Protein AF-A0A832AND0-F1 (afdb_monomer_lite)

Foldseek 3Di:
DDPPPPDQWDDDPFWTADPPPGDIGGDDPPDD

Secondary structure (DSSP, 8-state):
--TTT-PPPEE-SSEEE-TTT--EEE------

Sequence (32 aa):
MCPKCGARMGEHSDRYACGRCGYTEFKKKSGA

Structure (mmCIF, N/CA/C/O backbone):
data_AF-A0A832AND0-F1
#
_entry.id   AF-A0A832AND0-F1
#
loop_
_atom_site.group_PDB
_atom_site.id
_atom_site.type_symbol
_atom_site.label_atom_id
_atom_site.label_alt_id
_atom_site.label_comp_id
_atom_site.label_asym_id
_atom_site.label_entity_id
_atom_site.label_seq_id
_atom_site.pdbx_PDB_ins_code
_atom_site.Cartn_x
_atom_site.Cartn_y
_atom_site.Cartn_z
_atom_site.occupancy
_at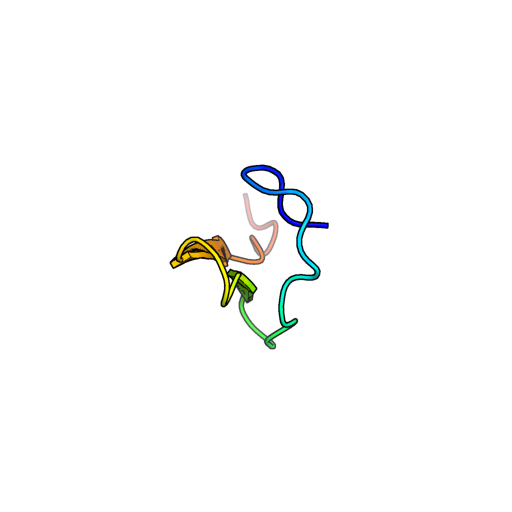om_site.B_iso_or_equiv
_atom_site.auth_seq_id
_atom_site.auth_comp_id
_atom_site.auth_asym_id
_atom_site.auth_atom_id
_atom_site.pdbx_PDB_model_num
ATOM 1 N N . MET A 1 1 ? 4.541 7.804 -3.356 1.00 84.25 1 MET A N 1
ATOM 2 C CA . MET A 1 1 ? 5.197 6.698 -4.102 1.00 84.25 1 MET A CA 1
ATOM 3 C C . MET A 1 1 ? 5.220 5.471 -3.205 1.00 84.25 1 MET A C 1
ATOM 5 O O . MET A 1 1 ? 5.258 5.657 -1.998 1.00 84.25 1 MET A O 1
ATOM 9 N N . CYS A 1 2 ? 5.148 4.254 -3.754 1.00 93.19 2 CYS A N 1
ATOM 10 C CA . CYS A 1 2 ? 5.135 3.022 -2.962 1.00 93.19 2 CYS A CA 1
ATOM 11 C C . CYS A 1 2 ? 6.421 2.895 -2.136 1.00 93.19 2 CYS A C 1
ATOM 13 O O . CYS A 1 2 ? 7.496 2.891 -2.738 1.00 93.19 2 CYS A O 1
ATOM 15 N N . PRO A 1 3 ? 6.338 2.717 -0.805 1.00 91.00 3 PRO A N 1
ATOM 16 C CA . PRO A 1 3 ? 7.526 2.620 0.042 1.00 91.00 3 PRO A CA 1
ATOM 17 C C . PRO A 1 3 ? 8.332 1.339 -0.211 1.00 91.00 3 PRO A C 1
ATOM 19 O O . PRO A 1 3 ? 9.516 1.293 0.095 1.00 91.00 3 PRO A O 1
ATOM 22 N N . LYS A 1 4 ? 7.717 0.298 -0.792 1.00 92.25 4 LYS A N 1
ATOM 23 C CA . LYS A 1 4 ? 8.395 -0.976 -1.076 1.00 92.25 4 LYS A CA 1
ATOM 24 C C . LYS A 1 4 ? 9.145 -1.009 -2.406 1.00 92.25 4 LYS A C 1
ATOM 26 O O . LYS A 1 4 ? 10.193 -1.629 -2.489 1.00 92.25 4 LYS A O 1
ATOM 31 N N . CYS A 1 5 ? 8.581 -0.429 -3.464 1.00 94.69 5 CYS A N 1
ATOM 32 C CA . CYS A 1 5 ? 9.112 -0.603 -4.824 1.00 94.69 5 CYS A CA 1
ATOM 33 C C . CYS A 1 5 ? 9.220 0.694 -5.636 1.00 94.69 5 CYS A C 1
ATOM 35 O O . CYS A 1 5 ? 9.525 0.639 -6.823 1.00 94.69 5 CYS A O 1
ATOM 37 N N . GLY A 1 6 ? 8.904 1.852 -5.047 1.00 91.06 6 GLY A N 1
ATOM 38 C CA . GLY A 1 6 ? 8.979 3.155 -5.718 1.00 91.06 6 GLY A CA 1
ATOM 39 C C . GLY A 1 6 ? 7.897 3.414 -6.774 1.00 91.06 6 GLY A C 1
ATOM 40 O O . GLY A 1 6 ? 7.760 4.540 -7.245 1.00 91.06 6 GLY A O 1
ATOM 41 N N . ALA A 1 7 ? 7.077 2.418 -7.126 1.00 94.12 7 ALA A N 1
ATOM 42 C CA . ALA A 1 7 ? 6.013 2.579 -8.113 1.00 94.12 7 ALA A CA 1
ATOM 43 C C . ALA A 1 7 ? 4.935 3.578 -7.658 1.00 94.12 7 ALA A C 1
ATOM 45 O O . ALA A 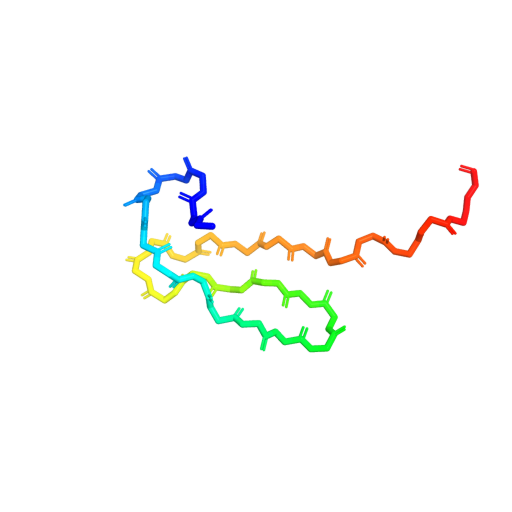1 7 ? 4.701 3.789 -6.461 1.00 94.12 7 ALA A O 1
ATOM 46 N N . ARG A 1 8 ? 4.226 4.184 -8.615 1.00 92.25 8 ARG A N 1
ATOM 47 C CA . ARG A 1 8 ? 3.061 5.019 -8.307 1.00 92.25 8 ARG A CA 1
ATOM 48 C C . ARG A 1 8 ? 1.929 4.129 -7.787 1.00 92.25 8 ARG A C 1
ATOM 50 O O . ARG A 1 8 ? 1.579 3.133 -8.411 1.00 92.25 8 ARG A O 1
ATOM 57 N N . MET A 1 9 ? 1.420 4.465 -6.604 1.00 94.06 9 MET A N 1
ATOM 58 C CA . MET A 1 9 ? 0.280 3.776 -6.001 1.00 94.06 9 MET A CA 1
ATOM 59 C C . MET A 1 9 ? -1.010 4.373 -6.554 1.00 94.06 9 MET A C 1
ATOM 61 O O . MET A 1 9 ? -1.076 5.585 -6.764 1.00 94.06 9 MET A O 1
ATOM 65 N N . GLY A 1 10 ? -2.005 3.523 -6.792 1.00 94.00 10 GLY A N 1
ATOM 66 C CA . GLY A 1 10 ? -3.368 3.950 -7.068 1.00 94.00 10 GLY A CA 1
ATOM 67 C C . GLY A 1 10 ? -3.980 4.515 -5.795 1.00 94.00 10 GLY A C 1
ATOM 68 O O . GLY A 1 10 ? -3.894 3.896 -4.733 1.00 94.00 10 GLY A O 1
ATOM 69 N N . GLU A 1 11 ? -4.553 5.707 -5.895 1.00 93.06 11 GLU A N 1
ATOM 70 C CA . GLU A 1 11 ? -5.305 6.309 -4.806 1.00 93.06 11 GLU A CA 1
ATOM 71 C C . GLU A 1 11 ? -6.760 5.840 -4.867 1.00 93.06 11 GLU A C 1
ATOM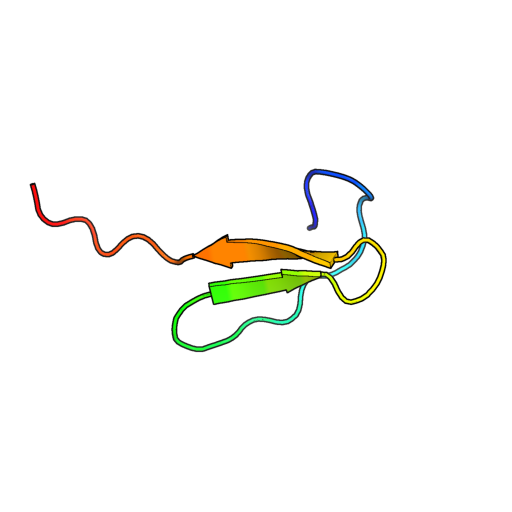 73 O O . GLU A 1 11 ? -7.443 6.034 -5.869 1.00 93.06 11 GLU A O 1
ATOM 78 N N . HIS A 1 12 ? -7.230 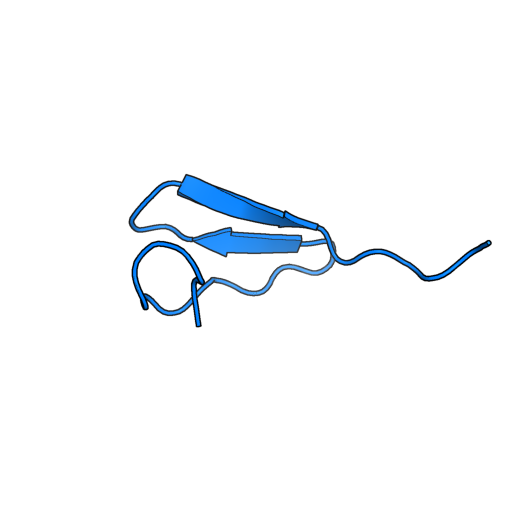5.245 -3.776 1.00 90.50 12 HIS A N 1
ATOM 79 C CA . HIS A 1 12 ? -8.633 4.934 -3.539 1.00 90.50 12 HIS A CA 1
ATOM 80 C C . HIS A 1 12 ? -9.158 5.789 -2.377 1.00 90.50 12 HIS A C 1
ATOM 82 O O . HIS A 1 12 ? -8.404 6.447 -1.649 1.00 90.50 12 HIS A O 1
ATOM 88 N N . SER A 1 13 ? -10.475 5.803 -2.193 1.00 90.12 13 SER A N 1
ATOM 89 C CA . SER A 1 13 ? -11.131 6.627 -1.170 1.00 90.12 13 SER A CA 1
ATOM 90 C C . SER A 1 13 ? -10.727 6.244 0.259 1.00 90.12 13 SER A C 1
ATOM 92 O O . SER A 1 13 ? -10.632 7.106 1.127 1.00 90.12 13 SER A O 1
ATOM 94 N N . ASP A 1 14 ? -10.440 4.967 0.490 1.00 92.25 14 ASP A N 1
ATOM 95 C CA . ASP A 1 14 ? -10.145 4.354 1.788 1.00 92.25 14 ASP A CA 1
ATOM 96 C C . ASP A 1 14 ? -8.683 3.897 1.931 1.00 92.25 14 ASP A C 1
ATOM 98 O O . ASP A 1 14 ? -8.217 3.623 3.038 1.00 92.25 14 ASP A O 1
ATOM 102 N N . ARG A 1 15 ? -7.943 3.801 0.821 1.00 92.94 15 ARG A N 1
ATOM 103 C CA . ARG A 1 15 ? -6.604 3.200 0.788 1.00 92.94 15 ARG A CA 1
ATOM 104 C C . ARG A 1 15 ? -5.767 3.648 -0.407 1.00 92.94 15 ARG A C 1
ATOM 106 O O . ARG A 1 15 ? -6.272 4.207 -1.371 1.00 92.94 15 ARG A O 1
ATOM 113 N N . TYR A 1 16 ? -4.489 3.324 -0.365 1.00 94.00 16 TYR A N 1
ATOM 114 C CA . TYR A 1 16 ? -3.540 3.372 -1.461 1.00 94.00 16 TYR A CA 1
ATOM 115 C C . TYR A 1 16 ? -3.127 1.948 -1.801 1.00 94.00 16 TYR A C 1
ATOM 117 O O . TYR A 1 16 ? -2.720 1.198 -0.919 1.00 94.00 16 TYR A O 1
ATOM 125 N N . ALA A 1 17 ? -3.224 1.564 -3.070 1.00 93.56 17 ALA A N 1
ATOM 126 C CA . ALA A 1 17 ? -2.875 0.221 -3.520 1.00 93.56 17 ALA A CA 1
ATOM 127 C C . ALA A 1 17 ? -1.760 0.270 -4.569 1.00 93.56 17 ALA A C 1
ATOM 129 O O . ALA A 1 17 ? -1.810 1.026 -5.540 1.00 93.56 17 ALA A O 1
ATOM 130 N N . CYS A 1 18 ? -0.727 -0.546 -4.387 1.00 95.38 18 CYS A N 1
ATOM 131 C CA . CYS A 1 18 ? 0.367 -0.698 -5.331 1.00 95.38 18 CYS A CA 1
ATOM 132 C C . CYS A 1 18 ? 0.121 -1.907 -6.236 1.00 95.38 18 CYS A C 1
ATOM 134 O O . CYS A 1 18 ? 0.285 -3.050 -5.813 1.00 95.38 18 CYS A O 1
ATOM 136 N N . GLY A 1 19 ? -0.176 -1.655 -7.512 1.00 90.88 19 GLY A N 1
ATOM 137 C CA . GLY A 1 19 ? -0.369 -2.716 -8.508 1.00 90.88 19 GLY A CA 1
ATOM 138 C C . GLY A 1 19 ? 0.902 -3.482 -8.901 1.00 90.88 19 GLY A C 1
ATOM 139 O O . GLY A 1 19 ? 0.800 -4.493 -9.580 1.00 90.88 19 GLY A O 1
ATOM 140 N N . ARG A 1 20 ? 2.101 -3.028 -8.495 1.00 93.62 20 ARG A N 1
ATOM 141 C CA . ARG A 1 20 ? 3.375 -3.675 -8.867 1.00 93.62 20 ARG A CA 1
ATOM 142 C C . ARG A 1 20 ? 3.821 -4.755 -7.882 1.00 93.62 20 ARG A C 1
ATOM 144 O O . ARG A 1 20 ? 4.287 -5.800 -8.309 1.00 93.62 20 ARG A O 1
ATOM 151 N N . CYS A 1 21 ? 3.732 -4.492 -6.580 1.00 95.12 21 CYS A N 1
ATOM 152 C CA . CYS A 1 21 ? 4.190 -5.424 -5.540 1.00 95.12 21 CYS A CA 1
ATOM 153 C C . CYS A 1 21 ? 3.083 -5.869 -4.573 1.00 95.12 21 CYS A C 1
ATOM 155 O O . CYS A 1 21 ? 3.369 -6.583 -3.617 1.00 95.12 21 CYS A O 1
ATOM 157 N N . GLY A 1 22 ? 1.841 -5.413 -4.773 1.00 91.69 22 GLY A N 1
ATOM 158 C CA . GLY A 1 22 ? 0.694 -5.751 -3.924 1.00 91.69 22 GLY A CA 1
ATOM 159 C C . GLY A 1 22 ? 0.628 -4.992 -2.594 1.00 91.69 22 GLY A C 1
ATOM 160 O O . GLY A 1 22 ? -0.249 -5.260 -1.777 1.00 91.69 22 GLY A O 1
ATOM 161 N N . TYR A 1 23 ? 1.535 -4.040 -2.344 1.00 93.12 23 TYR A N 1
ATOM 162 C CA . TYR A 1 23 ? 1.506 -3.241 -1.116 1.00 93.12 23 TYR A CA 1
ATOM 163 C C . TYR A 1 23 ? 0.239 -2.386 -1.036 1.00 93.12 23 TYR A C 1
ATOM 165 O O . TYR A 1 23 ? -0.064 -1.655 -1.975 1.00 93.12 23 TYR A O 1
ATOM 173 N N . THR A 1 24 ? -0.467 -2.449 0.090 1.00 94.38 24 THR A N 1
ATOM 174 C CA . THR A 1 24 ? -1.692 -1.681 0.330 1.00 94.38 24 THR A CA 1
ATOM 175 C C . THR A 1 24 ? -1.561 -0.916 1.641 1.00 94.38 24 THR A C 1
ATOM 177 O O . THR A 1 24 ? -1.154 -1.486 2.651 1.00 94.38 24 THR A O 1
ATOM 180 N N . GLU A 1 25 ? -1.906 0.366 1.625 1.00 91.75 25 GLU A N 1
ATOM 181 C CA . GLU A 1 25 ? -1.842 1.272 2.769 1.00 91.75 25 GLU A CA 1
ATOM 182 C C . GLU A 1 25 ? -3.216 1.902 2.991 1.00 91.75 25 GLU A C 1
ATOM 184 O O . GLU A 1 25 ? -3.750 2.565 2.112 1.00 91.75 25 GLU A O 1
ATOM 189 N N . PHE A 1 26 ? -3.824 1.688 4.153 1.00 91.75 26 PHE A N 1
ATOM 190 C CA . PHE A 1 26 ? -5.154 2.224 4.440 1.00 91.75 26 PHE A CA 1
ATOM 191 C C . PHE A 1 26 ? -5.048 3.646 4.984 1.00 91.75 26 PHE A C 1
ATOM 193 O O . PHE A 1 26 ? -4.230 3.923 5.865 1.00 91.75 26 PHE A O 1
ATOM 200 N N . LYS A 1 27 ? -5.898 4.544 4.476 1.00 88.12 27 LYS A N 1
ATOM 201 C CA . LYS A 1 27 ? -5.996 5.919 4.968 1.00 88.12 27 LYS A CA 1
ATOM 202 C C . LYS A 1 27 ? -6.548 5.852 6.392 1.00 88.12 27 LYS A C 1
ATOM 204 O O . LYS A 1 27 ? -7.748 5.666 6.592 1.00 88.12 27 LYS A O 1
ATOM 209 N N . LYS A 1 28 ? -5.679 5.955 7.401 1.00 77.56 28 LYS A N 1
ATOM 210 C CA . LYS A 1 28 ? -6.121 6.033 8.797 1.00 77.56 28 LYS A CA 1
ATOM 211 C C . LYS A 1 28 ? -6.923 7.323 8.965 1.00 77.56 28 LYS A C 1
ATOM 213 O O . LYS A 1 28 ? -6.368 8.411 8.848 1.00 77.56 28 LYS A O 1
ATOM 2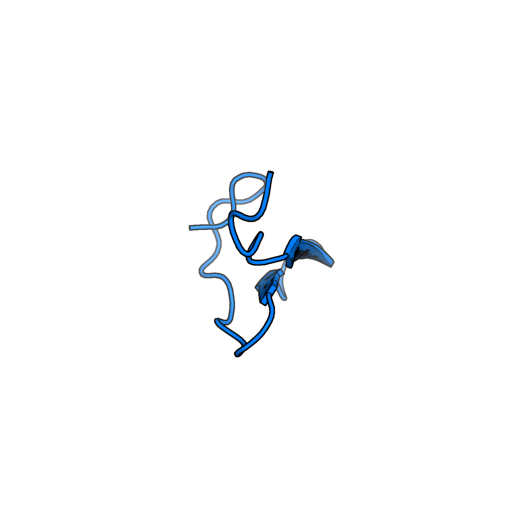18 N N . LYS A 1 29 ? -8.226 7.211 9.238 1.00 66.69 29 LYS A N 1
ATOM 219 C CA . LYS A 1 29 ? -8.977 8.325 9.821 1.00 66.69 29 LYS A CA 1
ATOM 220 C C . LYS A 1 29 ? -8.454 8.495 11.242 1.00 66.69 29 LYS A C 1
ATOM 222 O O . LYS A 1 29 ? -8.680 7.626 12.078 1.00 66.69 29 LY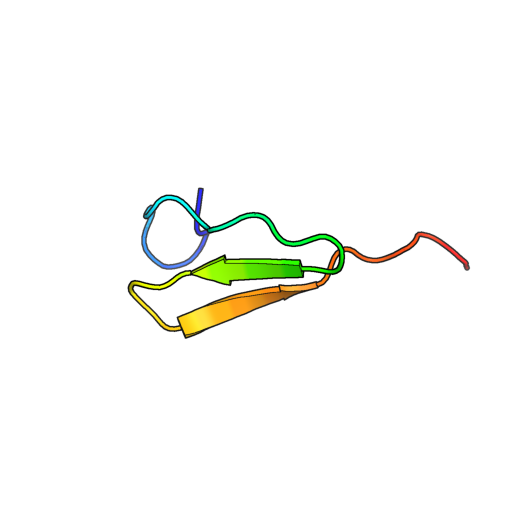S A O 1
ATOM 227 N N . SER A 1 30 ? -7.701 9.563 11.479 1.00 58.50 30 SER A N 1
ATOM 228 C CA . SER A 1 30 ? -7.276 9.962 12.818 1.00 58.50 30 SER A CA 1
ATOM 229 C C . SER A 1 30 ? -8.518 10.121 13.690 1.00 58.50 30 SER A C 1
ATOM 231 O O . SER A 1 30 ? -9.354 10.985 13.440 1.00 58.50 30 SER A O 1
ATOM 233 N N . GLY A 1 31 ? -8.663 9.229 14.658 1.00 61.88 31 GLY A N 1
ATOM 234 C CA . GLY A 1 31 ? -9.800 9.160 15.560 1.00 61.88 31 GLY A CA 1
ATOM 235 C C . GLY A 1 31 ? -9.435 8.324 16.776 1.00 61.88 31 GLY A C 1
ATOM 236 O O . GLY A 1 31 ? -10.046 7.282 16.982 1.00 61.88 31 GLY A O 1
ATOM 237 N N . ALA A 1 32 ? -8.379 8.740 17.481 1.00 45.78 32 ALA A N 1
ATOM 238 C CA . ALA A 1 32 ? -8.088 8.508 18.900 1.00 45.78 32 ALA A CA 1
ATOM 239 C C . ALA A 1 32 ? -6.745 9.169 19.234 1.00 45.78 32 ALA A C 1
ATOM 241 O O . ALA A 1 32 ? -5.761 8.864 18.518 1.00 45.78 32 ALA A O 1
#

Radius of gyration: 10.14 Å; chains: 1; bounding box: 20×16×28 Å

pLDDT: mean 87.61, std 11.92, range [45.78, 95.38]